Protein AF-A0A7X0E5X7-F1 (afdb_monomer)

Structure (mmCIF, N/CA/C/O backbone):
data_AF-A0A7X0E5X7-F1
#
_entry.id   AF-A0A7X0E5X7-F1
#
loop_
_atom_site.group_PDB
_atom_site.id
_atom_site.type_symbol
_atom_site.label_atom_id
_atom_site.label_alt_id
_atom_site.label_comp_id
_atom_site.label_asym_id
_atom_site.label_entity_id
_atom_site.label_seq_id
_atom_site.pdbx_PDB_ins_code
_atom_site.Cartn_x
_atom_site.Cartn_y
_atom_site.Cartn_z
_atom_site.occupancy
_atom_site.B_iso_or_equiv
_atom_site.auth_seq_id
_atom_site.auth_comp_id
_atom_site.auth_asym_id
_atom_site.auth_atom_id
_atom_site.pdbx_PDB_model_num
ATOM 1 N N . MET A 1 1 ? -7.705 -8.988 19.375 1.00 63.00 1 MET A N 1
ATOM 2 C CA . MET A 1 1 ? -6.984 -9.528 18.195 1.00 63.00 1 MET A CA 1
ATOM 3 C C . MET A 1 1 ? -7.252 -8.747 16.906 1.00 63.00 1 MET A C 1
ATOM 5 O O . MET A 1 1 ? -6.291 -8.275 16.317 1.00 63.00 1 MET A O 1
ATOM 9 N N . LYS A 1 2 ? -8.516 -8.510 16.514 1.00 77.38 2 LYS A N 1
ATOM 10 C CA . LYS A 1 2 ? -8.891 -7.816 15.257 1.00 77.38 2 LYS A CA 1
ATOM 11 C C . LYS A 1 2 ? -8.211 -6.447 15.028 1.00 77.38 2 LYS A C 1
ATOM 13 O O . LYS A 1 2 ? -7.818 -6.151 13.909 1.00 77.38 2 LYS A O 1
ATOM 18 N N . ARG A 1 3 ? -7.991 -5.653 16.088 1.00 76.38 3 ARG A N 1
ATOM 19 C CA . ARG A 1 3 ? -7.300 -4.345 16.015 1.00 76.38 3 ARG A CA 1
ATOM 20 C C . ARG A 1 3 ? -5.812 -4.448 15.654 1.00 76.38 3 ARG A C 1
ATOM 22 O O . ARG A 1 3 ? -5.359 -3.708 14.796 1.00 76.38 3 ARG A O 1
ATOM 29 N N . LYS A 1 4 ? -5.060 -5.366 16.282 1.00 83.44 4 LYS A N 1
ATOM 30 C CA . LYS A 1 4 ? -3.633 -5.573 15.962 1.00 83.44 4 LYS A CA 1
ATOM 31 C C . LYS A 1 4 ? -3.471 -6.071 14.523 1.00 83.44 4 LYS A C 1
ATOM 33 O O . LYS A 1 4 ? -2.609 -5.585 13.811 1.00 83.44 4 LYS A O 1
ATOM 38 N N . LEU A 1 5 ? -4.351 -6.980 14.095 1.00 84.56 5 LEU A N 1
ATOM 39 C CA . LEU A 1 5 ? -4.359 -7.502 12.728 1.00 84.56 5 LEU A CA 1
ATOM 40 C C . LEU A 1 5 ? -4.663 -6.407 11.691 1.00 84.56 5 LEU A C 1
ATOM 42 O O . LEU A 1 5 ? -3.949 -6.301 10.704 1.00 84.56 5 LEU A O 1
ATOM 46 N N . SER A 1 6 ? -5.670 -5.564 11.942 1.00 82.75 6 SER A N 1
ATOM 47 C CA . SER A 1 6 ? -5.998 -4.407 11.093 1.00 82.75 6 SER A CA 1
ATOM 48 C C . SER A 1 6 ? -4.798 -3.466 10.920 1.00 82.75 6 SER A C 1
ATOM 50 O O . SER A 1 6 ? -4.462 -3.107 9.796 1.00 82.75 6 SER A O 1
ATOM 52 N N . TRP A 1 7 ? -4.080 -3.162 12.004 1.00 84.62 7 TRP A N 1
ATOM 53 C CA . TRP A 1 7 ? -2.866 -2.344 11.949 1.00 84.62 7 TRP A CA 1
ATOM 54 C C . TRP A 1 7 ? -1.716 -3.002 11.185 1.00 84.62 7 TRP A C 1
ATOM 56 O O . TRP A 1 7 ? -1.060 -2.331 10.398 1.00 84.62 7 TRP A O 1
ATOM 66 N N . VAL A 1 8 ? -1.482 -4.304 11.370 1.00 88.44 8 VAL A N 1
ATOM 67 C CA . VAL A 1 8 ? -0.453 -5.037 10.610 1.00 88.44 8 VAL A CA 1
ATOM 68 C C . VAL A 1 8 ? -0.748 -4.980 9.112 1.00 88.44 8 VAL A C 1
ATOM 70 O O . VAL A 1 8 ? 0.146 -4.685 8.323 1.00 88.44 8 VAL A O 1
ATOM 73 N N . ILE A 1 9 ? -2.006 -5.200 8.721 1.00 87.56 9 ILE A N 1
ATOM 74 C CA . ILE A 1 9 ? -2.427 -5.137 7.316 1.00 87.56 9 ILE A CA 1
ATOM 75 C C . ILE A 1 9 ? -2.279 -3.711 6.773 1.00 87.56 9 ILE A C 1
ATOM 77 O O . ILE A 1 9 ? -1.803 -3.538 5.655 1.00 87.56 9 ILE A O 1
ATOM 81 N N . ALA A 1 10 ? -2.618 -2.689 7.561 1.00 86.00 10 ALA A N 1
ATOM 82 C CA . ALA A 1 10 ? -2.443 -1.299 7.154 1.00 86.00 10 ALA A CA 1
ATOM 83 C C . ALA A 1 10 ? -0.969 -0.920 6.977 1.00 86.00 10 ALA A C 1
ATOM 85 O O . ALA A 1 10 ? -0.614 -0.335 5.961 1.00 86.00 10 ALA A O 1
ATOM 86 N N . VAL A 1 11 ? -0.090 -1.307 7.905 1.00 88.81 11 VAL A N 1
ATOM 87 C CA . VAL A 1 11 ? 1.362 -1.100 7.766 1.00 88.81 11 VAL A CA 1
ATOM 88 C C . VAL A 1 11 ? 1.882 -1.790 6.505 1.00 88.81 11 VAL A C 1
ATOM 90 O O . VAL A 1 11 ? 2.669 -1.208 5.759 1.00 88.81 11 VAL A O 1
ATOM 93 N N . LEU A 1 12 ? 1.401 -2.999 6.214 1.00 87.75 12 LEU A N 1
ATOM 94 C CA . LEU A 1 12 ? 1.774 -3.717 5.000 1.00 87.75 12 LEU A CA 1
ATOM 95 C C . LEU A 1 12 ? 1.266 -3.009 3.734 1.00 87.75 12 LEU A C 1
ATOM 97 O O . LEU A 1 12 ? 2.008 -2.913 2.762 1.00 87.75 12 LEU A O 1
ATOM 101 N N . ALA A 1 13 ? 0.053 -2.453 3.759 1.00 87.19 13 ALA A N 1
ATOM 102 C CA . ALA A 1 13 ? -0.509 -1.669 2.659 1.00 87.19 13 ALA A CA 1
ATOM 103 C C . ALA A 1 13 ? 0.283 -0.377 2.390 1.0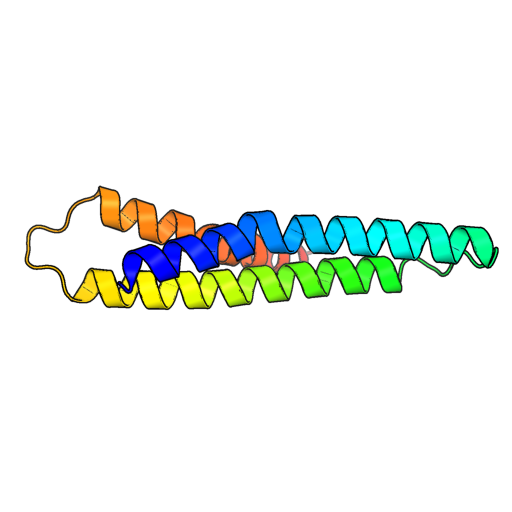0 87.19 13 ALA A C 1
ATOM 105 O O . ALA A 1 13 ? 0.498 -0.016 1.234 1.00 87.19 13 ALA A O 1
ATOM 106 N N . TYR A 1 14 ? 0.709 0.306 3.455 1.00 86.44 14 TYR A N 1
ATOM 107 C CA . TYR A 1 14 ? 1.381 1.604 3.392 1.00 86.44 14 TYR A CA 1
ATOM 108 C C . TYR A 1 14 ? 2.870 1.525 3.093 1.00 86.44 14 TYR A C 1
ATOM 110 O O . TYR A 1 14 ? 3.402 2.402 2.427 1.00 86.44 14 TYR A O 1
ATOM 118 N N . ILE A 1 15 ? 3.557 0.527 3.645 1.00 90.31 15 ILE A N 1
ATOM 119 C CA . ILE A 1 15 ? 5.019 0.435 3.589 1.00 90.31 15 ILE A CA 1
ATOM 120 C C . ILE A 1 15 ? 5.432 -0.800 2.796 1.00 90.31 15 ILE A C 1
ATOM 122 O O . ILE A 1 15 ? 6.263 -0.706 1.898 1.00 90.31 15 ILE A O 1
ATOM 126 N N . GLY A 1 16 ? 4.816 -1.950 3.076 1.00 87.62 16 GLY A N 1
ATOM 127 C CA . GLY A 1 16 ? 5.153 -3.204 2.403 1.00 87.62 16 GLY A CA 1
ATOM 128 C C . GLY A 1 16 ? 4.942 -3.131 0.892 1.00 87.62 16 GLY A C 1
ATOM 129 O O . GLY A 1 16 ? 5.856 -3.436 0.130 1.00 87.62 16 GLY A O 1
ATOM 130 N N . VAL A 1 17 ? 3.765 -2.678 0.451 1.00 90.00 17 VAL A N 1
ATOM 131 C CA . VAL A 1 17 ? 3.444 -2.602 -0.981 1.00 90.00 17 VAL A CA 1
ATOM 132 C C . VAL A 1 17 ? 4.347 -1.609 -1.730 1.00 90.00 17 VAL A C 1
ATOM 134 O O . VAL A 1 17 ? 4.906 -2.021 -2.746 1.00 90.00 17 VAL A O 1
ATOM 137 N N . PRO A 1 18 ? 4.587 -0.366 -1.259 1.00 87.94 18 PRO A N 1
ATOM 138 C CA . PRO A 1 18 ? 5.522 0.541 -1.932 1.00 87.94 18 PRO A CA 1
ATOM 139 C C . PRO A 1 18 ? 6.970 0.050 -1.957 1.00 87.94 18 PRO A C 1
ATOM 141 O O . PRO A 1 18 ? 7.640 0.217 -2.972 1.00 87.94 18 PRO A O 1
ATOM 144 N N . ILE A 1 19 ? 7.456 -0.597 -0.891 1.00 92.56 19 ILE A N 1
ATOM 145 C CA . ILE A 1 19 ? 8.808 -1.180 -0.884 1.00 92.56 19 ILE A CA 1
ATOM 146 C C . ILE A 1 19 ? 8.920 -2.289 -1.934 1.00 92.56 19 ILE A C 1
ATOM 148 O O . ILE A 1 19 ? 9.891 -2.334 -2.686 1.00 92.56 19 ILE A O 1
ATOM 152 N N . LEU A 1 20 ? 7.923 -3.171 -2.024 1.00 91.62 20 LEU A N 1
ATOM 153 C CA . LEU A 1 20 ? 7.908 -4.226 -3.038 1.00 91.62 20 LEU A CA 1
ATOM 154 C C . LEU A 1 20 ? 7.820 -3.650 -4.455 1.00 91.62 20 LEU A C 1
ATOM 156 O O . LEU A 1 20 ? 8.526 -4.124 -5.342 1.00 91.62 20 LEU A O 1
ATOM 160 N N . ALA A 1 21 ? 7.007 -2.609 -4.655 1.00 91.56 21 ALA A N 1
ATOM 161 C CA . ALA A 1 21 ? 6.904 -1.892 -5.924 1.00 91.56 21 ALA A CA 1
ATOM 162 C C . ALA A 1 21 ? 8.254 -1.302 -6.343 1.00 91.56 21 ALA A C 1
ATOM 164 O O . ALA A 1 21 ? 8.681 -1.461 -7.483 1.00 91.56 21 ALA A O 1
ATOM 165 N N . TRP A 1 22 ? 8.947 -0.667 -5.396 1.00 91.38 22 TRP A N 1
ATOM 166 C CA . TRP A 1 22 ? 10.267 -0.088 -5.603 1.00 91.38 22 TRP A CA 1
ATOM 167 C C . TRP A 1 22 ? 11.296 -1.146 -6.011 1.00 91.38 22 TRP A C 1
ATOM 169 O O . TRP A 1 22 ? 11.991 -0.980 -7.012 1.00 91.38 22 TRP A O 1
ATOM 179 N N . LEU A 1 23 ? 11.356 -2.265 -5.284 1.00 93.94 23 LEU A N 1
ATOM 180 C CA . LEU A 1 23 ? 12.255 -3.375 -5.608 1.00 93.94 23 LEU A CA 1
ATOM 181 C C . LEU A 1 23 ? 11.935 -3.992 -6.978 1.00 93.94 23 LEU A C 1
ATOM 183 O O . LEU A 1 23 ? 12.851 -4.323 -7.730 1.00 93.94 23 LEU A O 1
ATOM 187 N N . ALA A 1 24 ? 10.653 -4.128 -7.321 1.00 91.25 24 ALA A N 1
ATOM 188 C CA . ALA A 1 24 ? 10.226 -4.619 -8.628 1.00 91.25 24 ALA A CA 1
ATOM 189 C C . ALA A 1 24 ? 10.629 -3.659 -9.760 1.00 91.25 24 ALA A C 1
ATOM 191 O O . ALA A 1 24 ? 11.126 -4.115 -10.787 1.00 91.25 24 ALA A O 1
ATOM 192 N N . LEU A 1 25 ? 10.495 -2.344 -9.554 1.00 90.06 25 LEU A N 1
ATOM 193 C CA . LEU A 1 25 ? 10.949 -1.329 -10.509 1.00 90.06 25 LEU A CA 1
ATOM 194 C C . LEU A 1 25 ? 12.467 -1.371 -10.715 1.00 90.06 25 LEU A C 1
ATOM 196 O O . LEU A 1 25 ? 12.931 -1.247 -11.844 1.00 90.06 25 LEU A O 1
ATOM 200 N N . GLN A 1 26 ? 13.246 -1.558 -9.645 1.00 91.75 26 GLN A N 1
ATOM 201 C CA . GLN A 1 26 ? 14.702 -1.688 -9.758 1.00 91.75 26 GLN A CA 1
ATOM 202 C C . GLN A 1 26 ? 15.097 -2.930 -10.563 1.00 91.75 26 GLN A C 1
ATOM 204 O O . GLN A 1 26 ? 15.928 -2.833 -11.463 1.00 91.75 26 GLN A O 1
ATOM 209 N N . ARG A 1 27 ? 14.454 -4.074 -10.295 1.00 89.50 27 ARG A N 1
ATOM 210 C CA . ARG A 1 27 ? 14.665 -5.327 -11.041 1.00 89.50 27 ARG A CA 1
ATOM 211 C C . ARG A 1 27 ? 14.328 -5.174 -12.524 1.00 89.50 27 ARG A C 1
ATOM 213 O O . ARG A 1 27 ? 15.078 -5.658 -13.367 1.00 89.50 27 ARG A O 1
ATOM 220 N N . ASP A 1 28 ? 13.220 -4.504 -12.839 1.00 87.06 28 ASP A N 1
ATOM 221 C CA . ASP A 1 28 ? 12.816 -4.235 -14.223 1.00 87.06 28 ASP A CA 1
ATOM 222 C C . ASP A 1 28 ? 13.825 -3.311 -14.923 1.00 87.06 28 ASP A C 1
ATOM 224 O O . ASP A 1 28 ? 14.299 -3.615 -16.015 1.00 87.06 28 ASP A O 1
ATOM 228 N N . ALA A 1 29 ? 14.256 -2.238 -14.253 1.00 86.31 29 ALA A N 1
ATOM 229 C CA . ALA A 1 29 ? 15.258 -1.321 -14.790 1.00 86.31 29 ALA A CA 1
ATOM 230 C C . ALA A 1 29 ? 16.607 -2.014 -15.060 1.00 86.31 29 ALA A C 1
ATOM 232 O O . ALA A 1 29 ? 17.253 -1.738 -16.072 1.00 86.31 29 ALA A O 1
ATOM 233 N N . GLU A 1 30 ? 17.042 -2.920 -14.183 1.00 89.00 30 GLU A N 1
ATOM 234 C CA . GLU A 1 30 ? 18.238 -3.740 -14.400 1.00 89.00 30 GLU A CA 1
ATOM 235 C C . GLU A 1 30 ? 18.069 -4.685 -15.596 1.00 89.00 30 GLU A C 1
ATOM 237 O O . GLU A 1 30 ? 18.949 -4.742 -16.458 1.00 89.00 30 GLU A O 1
ATOM 242 N N . ALA A 1 31 ? 16.925 -5.366 -15.704 1.00 86.56 31 ALA A N 1
ATOM 243 C CA . ALA A 1 31 ? 16.630 -6.258 -16.823 1.00 86.56 31 ALA A CA 1
ATOM 244 C C . ALA A 1 31 ? 16.626 -5.515 -18.172 1.00 86.56 31 ALA A C 1
ATOM 246 O O . ALA A 1 31 ? 17.209 -5.996 -19.146 1.00 86.56 31 ALA A O 1
ATOM 247 N N . GLN A 1 32 ? 16.047 -4.312 -18.223 1.00 83.94 32 GLN A N 1
ATOM 248 C CA . GLN A 1 32 ? 16.045 -3.473 -19.424 1.00 83.94 32 GLN A CA 1
ATOM 249 C C . GLN A 1 32 ? 17.452 -3.018 -19.829 1.00 83.94 32 GLN A C 1
ATOM 251 O O . GLN A 1 32 ? 17.775 -3.001 -21.019 1.00 83.94 32 GLN A O 1
ATOM 256 N N . ARG A 1 33 ? 18.308 -2.686 -18.851 1.00 83.69 33 ARG A N 1
ATOM 257 C CA . ARG A 1 33 ? 19.703 -2.290 -19.105 1.00 83.69 33 ARG A CA 1
ATOM 258 C C . ARG A 1 33 ? 20.517 -3.424 -19.719 1.00 83.69 33 ARG A C 1
ATOM 260 O O . ARG A 1 33 ? 21.266 -3.171 -20.655 1.00 83.69 33 ARG A O 1
ATOM 267 N N . VAL A 1 34 ? 20.356 -4.652 -19.221 1.00 85.69 34 VAL A N 1
ATOM 268 C CA . VAL A 1 34 ? 21.064 -5.834 -19.746 1.00 85.69 34 VAL A CA 1
ATOM 269 C C . VAL A 1 34 ? 20.558 -6.218 -21.138 1.00 85.69 34 VAL A C 1
ATOM 271 O O . VAL A 1 34 ? 21.344 -6.614 -21.992 1.00 85.69 34 VAL A O 1
ATOM 274 N N . ALA A 1 35 ? 19.257 -6.076 -21.390 1.00 81.69 35 ALA A N 1
ATOM 275 C CA . ALA A 1 35 ? 18.655 -6.439 -22.670 1.00 81.69 35 ALA A CA 1
ATOM 276 C C . ALA A 1 35 ? 18.847 -5.386 -23.780 1.00 81.69 35 ALA A C 1
ATOM 278 O O . ALA A 1 35 ? 18.444 -5.639 -24.914 1.00 81.69 35 ALA A O 1
ATOM 279 N N . HIS A 1 36 ? 19.381 -4.193 -23.469 1.00 73.62 36 HIS A N 1
ATOM 280 C CA . HIS A 1 36 ? 19.379 -3.005 -24.347 1.00 73.62 36 HIS A CA 1
ATOM 281 C C . HIS A 1 36 ? 18.000 -2.667 -24.953 1.00 73.62 36 HIS A C 1
ATOM 283 O O . HIS A 1 36 ? 17.888 -1.901 -25.909 1.00 73.62 36 HIS A O 1
ATOM 289 N N . ALA A 1 37 ? 16.936 -3.222 -24.376 1.00 66.81 37 ALA A N 1
ATOM 290 C CA . ALA A 1 37 ? 15.567 -3.089 -24.823 1.00 66.81 37 ALA A CA 1
ATOM 291 C C . ALA A 1 37 ? 14.851 -2.179 -23.830 1.00 66.81 37 ALA A C 1
ATOM 293 O O . ALA A 1 37 ? 14.226 -2.635 -22.870 1.00 66.81 37 ALA A O 1
ATOM 294 N N . PHE A 1 38 ? 14.963 -0.871 -24.055 1.00 64.88 38 PHE A N 1
ATOM 295 C CA . PHE A 1 38 ? 14.166 0.128 -23.350 1.00 64.88 38 PHE A CA 1
ATOM 296 C C . PHE A 1 38 ? 12.717 0.029 -23.836 1.00 64.88 38 PHE A C 1
ATOM 298 O O . PHE A 1 38 ? 12.264 0.797 -24.682 1.00 64.88 38 PHE A O 1
ATOM 305 N N . GLY A 1 39 ? 11.998 -0.984 -23.351 1.00 62.12 39 GLY A N 1
ATOM 306 C CA . GLY A 1 39 ? 10.574 -1.131 -23.616 1.00 62.12 39 GLY A CA 1
ATOM 307 C C . GLY A 1 39 ? 9.834 0.091 -23.081 1.00 62.12 39 GLY A C 1
ATOM 308 O O . GLY A 1 39 ? 10.134 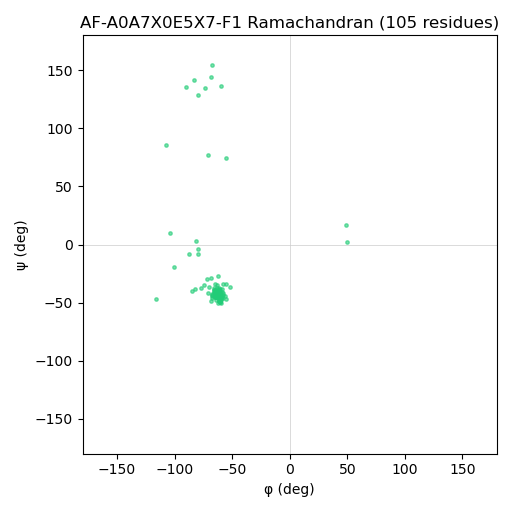0.548 -21.979 1.00 62.12 39 GLY A O 1
ATOM 309 N N . CYS A 1 40 ? 8.886 0.620 -23.861 1.00 65.81 40 CYS A N 1
ATOM 310 C CA . CYS A 1 40 ? 8.073 1.802 -23.555 1.00 65.81 40 CYS A CA 1
ATOM 311 C C . CYS A 1 40 ? 7.321 1.684 -22.217 1.00 65.81 40 CYS A C 1
ATOM 313 O O . CYS A 1 40 ? 6.129 1.427 -22.247 1.00 65.81 40 CYS A O 1
ATOM 315 N N . GLY A 1 41 ? 7.978 1.813 -21.059 1.00 70.56 41 GLY A N 1
ATOM 316 C CA . GLY A 1 41 ? 7.409 1.987 -19.711 1.00 70.56 41 GLY A CA 1
ATOM 317 C C . GLY A 1 41 ? 6.295 1.032 -19.248 1.00 70.56 41 GLY A C 1
ATOM 318 O O . GLY A 1 41 ? 5.777 1.207 -18.151 1.00 70.56 41 GLY A O 1
ATOM 319 N N . ASN A 1 42 ? 5.893 0.043 -20.048 1.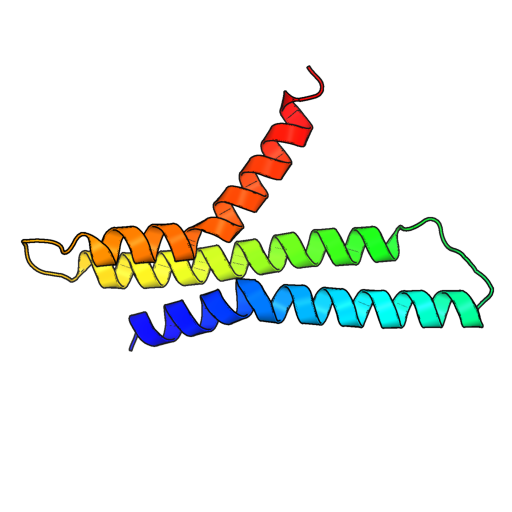00 79.75 42 ASN A N 1
ATOM 320 C CA . ASN A 1 42 ? 4.599 -0.622 -19.910 1.00 79.75 42 ASN A CA 1
ATOM 321 C C . ASN A 1 42 ? 4.601 -1.567 -18.706 1.00 79.75 42 ASN A C 1
ATOM 323 O O . ASN A 1 42 ? 3.613 -1.679 -17.984 1.00 79.75 42 ASN A O 1
ATOM 327 N N . VAL A 1 43 ? 5.756 -2.188 -18.447 1.00 83.75 43 VAL A N 1
ATOM 328 C CA . VAL A 1 43 ? 5.992 -3.017 -17.262 1.00 83.75 43 VAL A CA 1
ATOM 329 C C . VAL A 1 43 ? 6.023 -2.150 -16.003 1.00 83.75 43 VAL A C 1
ATOM 331 O O . VAL A 1 43 ? 5.281 -2.429 -15.065 1.00 83.75 43 VAL A O 1
ATOM 334 N N . ALA A 1 44 ? 6.781 -1.048 -16.003 1.00 85.00 44 ALA A N 1
ATOM 335 C CA . ALA A 1 44 ? 6.814 -0.101 -14.887 1.00 85.00 44 ALA A CA 1
ATOM 336 C C . ALA A 1 44 ? 5.422 0.472 -14.558 1.00 85.00 44 ALA A C 1
ATOM 338 O O . ALA A 1 44 ? 5.039 0.543 -13.389 1.00 85.00 44 ALA A O 1
ATOM 339 N N . MET A 1 45 ? 4.630 0.819 -15.577 1.00 84.62 45 MET A N 1
ATOM 340 C CA . MET A 1 45 ? 3.245 1.260 -15.407 1.00 84.62 45 MET A CA 1
ATOM 341 C C . MET A 1 45 ? 2.371 0.153 -14.806 1.00 84.62 45 MET A C 1
ATOM 343 O O . MET A 1 45 ? 1.623 0.412 -13.863 1.00 84.62 45 MET A O 1
ATOM 347 N N . GLY A 1 46 ? 2.512 -1.087 -15.283 1.00 85.88 46 GLY A N 1
ATOM 348 C CA . GLY A 1 46 ? 1.833 -2.252 -14.717 1.00 85.88 46 GLY A CA 1
ATOM 349 C C . GLY A 1 46 ? 2.176 -2.490 -13.244 1.00 85.88 46 GLY A C 1
ATOM 350 O O . GLY A 1 46 ? 1.269 -2.699 -12.438 1.00 85.88 46 GLY A O 1
ATOM 351 N N . ILE A 1 47 ? 3.457 -2.386 -12.869 1.00 88.50 47 ILE A N 1
ATOM 352 C CA . ILE A 1 47 ? 3.912 -2.509 -11.475 1.00 88.50 47 ILE A CA 1
ATOM 353 C C . ILE A 1 47 ? 3.257 -1.425 -10.615 1.00 88.50 47 ILE A C 1
ATOM 355 O O . ILE A 1 47 ? 2.660 -1.745 -9.592 1.00 88.50 47 ILE A O 1
ATOM 359 N N . MET A 1 48 ? 3.295 -0.161 -11.047 1.00 86.31 48 MET A N 1
ATOM 360 C CA . MET A 1 48 ? 2.690 0.943 -10.295 1.00 86.31 48 MET A CA 1
ATOM 361 C C . MET A 1 48 ? 1.180 0.758 -10.106 1.00 86.31 48 MET A C 1
ATOM 363 O O . MET A 1 48 ? 0.690 0.853 -8.980 1.00 86.31 48 MET A O 1
ATOM 367 N N . ILE A 1 49 ? 0.440 0.447 -11.177 1.00 86.69 49 ILE A N 1
ATOM 368 C CA . ILE A 1 49 ? -1.015 0.236 -11.113 1.00 86.69 49 ILE A CA 1
ATOM 369 C C . ILE A 1 49 ? -1.347 -0.934 -10.182 1.00 86.69 49 ILE A C 1
ATOM 371 O O . ILE A 1 49 ? -2.209 -0.808 -9.310 1.00 86.69 49 ILE A O 1
ATOM 375 N N . PHE A 1 50 ? -0.644 -2.060 -10.321 1.00 88.06 50 PHE A N 1
ATOM 376 C CA . PHE A 1 50 ? -0.871 -3.229 -9.478 1.00 88.06 50 PHE A CA 1
ATOM 377 C C . PHE A 1 50 ? -0.578 -2.932 -8.005 1.00 88.06 50 PHE A C 1
ATOM 379 O O . PHE A 1 50 ? -1.353 -3.317 -7.130 1.00 88.06 50 PHE A O 1
ATOM 386 N N . SER A 1 51 ? 0.493 -2.192 -7.716 1.00 88.00 51 SER A N 1
ATOM 387 C CA . SER A 1 51 ? 0.821 -1.757 -6.360 1.00 88.00 51 SER A CA 1
ATOM 388 C C . SER A 1 51 ? -0.251 -0.846 -5.761 1.00 88.00 51 SER A C 1
ATOM 390 O O . SER A 1 51 ? -0.614 -1.030 -4.599 1.00 88.00 51 SER A O 1
ATOM 392 N N . PHE A 1 52 ? -0.829 0.078 -6.533 1.00 85.81 52 PHE A N 1
ATOM 393 C CA . PHE A 1 52 ? -1.960 0.882 -6.059 1.00 85.81 52 PHE A CA 1
ATOM 394 C C . PHE A 1 52 ? -3.195 0.027 -5.761 1.00 85.81 52 PHE A C 1
ATOM 396 O O . PHE A 1 52 ? -3.796 0.181 -4.696 1.00 85.81 52 PHE A O 1
ATOM 403 N N . ILE A 1 53 ? -3.546 -0.908 -6.649 1.00 88.12 53 ILE A N 1
ATOM 404 C CA . ILE A 1 53 ? -4.688 -1.813 -6.444 1.00 88.12 53 ILE A CA 1
ATOM 405 C C . ILE A 1 53 ? -4.475 -2.672 -5.194 1.00 88.12 53 ILE A C 1
ATOM 407 O O . ILE A 1 53 ? -5.372 -2.783 -4.357 1.00 88.12 53 ILE A O 1
ATOM 411 N N . LEU A 1 54 ? -3.282 -3.245 -5.031 1.00 89.81 54 LEU A N 1
ATOM 412 C CA . LEU A 1 54 ? -2.953 -4.097 -3.893 1.00 89.81 54 LEU A CA 1
ATOM 413 C C . LEU A 1 54 ? -2.965 -3.312 -2.574 1.00 89.81 54 LEU A C 1
ATOM 415 O O . LEU A 1 54 ? -3.525 -3.785 -1.584 1.00 89.81 54 LEU A O 1
ATOM 419 N N . SER A 1 55 ? -2.399 -2.102 -2.559 1.00 89.25 55 SER A N 1
ATOM 420 C CA . SER A 1 55 ? -2.433 -1.215 -1.389 1.00 89.25 55 SER A CA 1
ATOM 421 C C . SER A 1 55 ? -3.871 -0.824 -1.023 1.00 89.25 55 SER A C 1
ATOM 423 O O . SER A 1 55 ? -4.265 -0.939 0.140 1.00 89.25 55 SER A O 1
ATOM 425 N N . GLY A 1 56 ? -4.696 -0.465 -2.014 1.00 85.50 56 GLY A N 1
ATOM 426 C CA . GLY A 1 56 ? -6.118 -0.174 -1.822 1.00 85.50 56 GLY A CA 1
ATOM 427 C C . GLY A 1 56 ? -6.903 -1.374 -1.282 1.00 85.50 56 GLY A C 1
ATOM 428 O O . GLY A 1 56 ? -7.658 -1.236 -0.320 1.00 85.50 56 GLY A O 1
ATOM 429 N N . ALA A 1 57 ? -6.682 -2.573 -1.824 1.00 88.06 57 ALA A N 1
ATOM 430 C CA . ALA A 1 57 ? -7.334 -3.795 -1.354 1.00 88.06 57 ALA A CA 1
ATOM 431 C 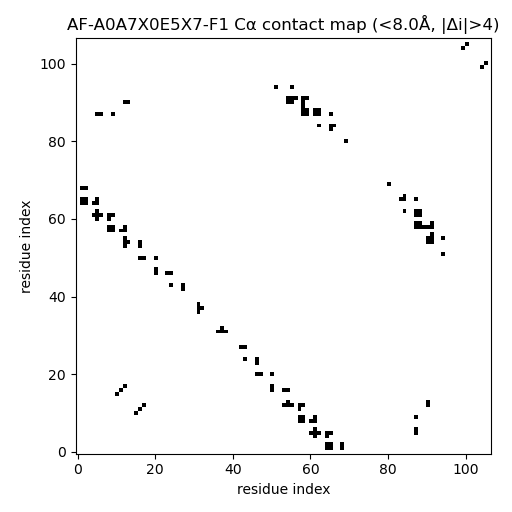C . ALA A 1 57 ? -6.960 -4.129 0.100 1.00 88.06 57 ALA A C 1
ATOM 433 O O . ALA A 1 57 ? -7.833 -4.422 0.919 1.00 88.06 57 ALA A O 1
ATOM 434 N N . LEU A 1 58 ? -5.677 -4.034 0.460 1.00 87.19 58 LEU A N 1
ATOM 435 C CA . LEU A 1 58 ? -5.224 -4.262 1.835 1.00 87.19 58 LEU A CA 1
ATOM 436 C C . LEU A 1 58 ? -5.770 -3.200 2.799 1.00 87.19 58 LEU A C 1
ATOM 438 O O . LEU A 1 58 ? -6.220 -3.540 3.894 1.00 87.19 58 LEU A O 1
ATOM 442 N N . SER A 1 59 ? -5.803 -1.932 2.383 1.00 87.56 59 SER A N 1
ATOM 443 C CA . SER A 1 59 ? -6.439 -0.845 3.136 1.00 87.56 59 SER A CA 1
ATOM 444 C C . SER A 1 59 ? -7.937 -1.095 3.349 1.00 87.56 59 SER A C 1
ATOM 446 O O . SER A 1 59 ? -8.440 -0.866 4.453 1.00 87.56 59 SER A O 1
ATOM 448 N N . LEU A 1 60 ? -8.647 -1.652 2.359 1.00 84.94 60 LEU A N 1
ATOM 449 C CA . LEU A 1 60 ? -10.055 -2.043 2.492 1.00 84.94 60 LEU A CA 1
ATOM 450 C C . LEU A 1 60 ? -10.235 -3.116 3.560 1.00 84.94 60 LEU A C 1
ATOM 452 O O . LEU A 1 60 ? -11.050 -2.955 4.469 1.00 84.94 60 LEU A O 1
ATOM 456 N N . VAL A 1 61 ? -9.439 -4.184 3.495 1.00 87.56 61 VAL A N 1
ATOM 457 C CA . VAL A 1 61 ? -9.477 -5.271 4.481 1.00 87.56 61 VAL A CA 1
ATOM 458 C C . VAL A 1 61 ? -9.161 -4.740 5.882 1.00 87.56 61 VAL A C 1
ATOM 460 O O . VAL A 1 61 ? -9.880 -5.041 6.840 1.00 87.56 61 VAL A O 1
ATOM 463 N N . ALA A 1 62 ? -8.133 -3.898 6.011 1.00 86.38 62 ALA A N 1
ATOM 464 C CA . ALA A 1 62 ? -7.762 -3.274 7.274 1.00 86.38 62 ALA A CA 1
ATOM 465 C C . ALA A 1 62 ? -8.900 -2.405 7.836 1.00 86.38 62 ALA A C 1
ATOM 467 O O . ALA A 1 62 ? -9.203 -2.495 9.030 1.00 86.38 62 ALA A O 1
ATOM 468 N N . SER A 1 63 ? -9.568 -1.633 6.977 1.00 83.62 63 SER A N 1
ATOM 469 C CA . SER A 1 63 ? -10.688 -0.757 7.330 1.00 83.62 63 SER A CA 1
ATOM 470 C C . SER A 1 63 ? -11.923 -1.545 7.760 1.00 83.62 63 SER A C 1
ATOM 472 O O . SER A 1 63 ? -12.515 -1.233 8.791 1.00 83.62 63 SER A O 1
ATOM 474 N N . VAL A 1 64 ? -12.280 -2.617 7.045 1.00 86.75 64 VAL A N 1
ATOM 475 C CA . VAL A 1 64 ? -13.404 -3.502 7.400 1.00 86.75 64 VAL A CA 1
ATOM 476 C C . VAL A 1 64 ? -13.167 -4.167 8.757 1.00 86.75 64 VAL A C 1
ATOM 478 O O . VAL A 1 64 ? -14.057 -4.175 9.610 1.00 86.75 64 VAL A O 1
ATOM 481 N N . LEU A 1 65 ? -11.954 -4.670 9.009 1.00 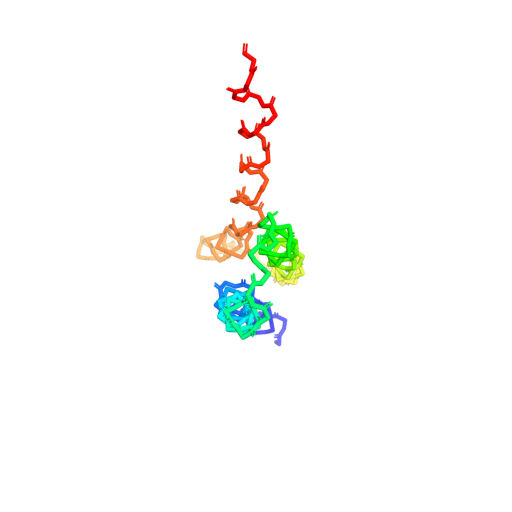85.75 65 LEU A N 1
ATOM 482 C CA . LEU A 1 65 ? -11.588 -5.254 10.304 1.00 85.75 65 LEU A CA 1
ATOM 483 C C . LEU A 1 65 ? -11.575 -4.209 11.433 1.00 85.75 65 LEU A C 1
ATOM 485 O O . LEU A 1 65 ? -12.028 -4.497 12.549 1.00 85.75 65 LEU A O 1
ATOM 489 N N . GLY A 1 66 ? -11.093 -2.997 11.146 1.00 82.31 66 GLY A N 1
ATOM 490 C CA . GLY A 1 66 ? -11.120 -1.856 12.062 1.00 82.31 66 GLY A CA 1
ATOM 491 C C . GLY A 1 66 ? -12.550 -1.441 12.416 1.00 82.31 66 GLY A C 1
ATOM 492 O O . GLY A 1 66 ? -12.885 -1.303 13.594 1.00 82.31 66 GLY A O 1
ATOM 493 N N . PHE A 1 67 ? -13.429 -1.360 11.417 1.00 83.88 67 PHE A N 1
ATOM 494 C CA . PHE A 1 67 ? -14.838 -1.002 11.568 1.00 83.88 67 PHE A CA 1
ATOM 495 C C . PHE A 1 67 ? -15.621 -2.073 12.326 1.00 83.88 67 PHE A C 1
ATOM 497 O O . PHE A 1 67 ? -16.364 -1.758 13.256 1.00 83.88 67 PHE A O 1
ATOM 504 N N . ALA A 1 68 ? -15.398 -3.352 12.015 1.00 84.12 68 ALA A N 1
ATOM 505 C CA . ALA A 1 68 ? -15.975 -4.462 12.765 1.00 84.12 68 ALA A CA 1
ATOM 506 C C . ALA A 1 68 ? -15.549 -4.425 14.243 1.00 84.12 68 ALA A C 1
ATOM 508 O O . ALA A 1 68 ? -16.362 -4.675 15.133 1.00 84.12 68 ALA A O 1
ATOM 509 N N . SER A 1 69 ? -14.293 -4.057 14.531 1.00 81.75 69 SER A N 1
ATOM 510 C CA . SER A 1 69 ? -13.840 -3.835 15.908 1.00 81.75 69 SER A CA 1
ATOM 511 C C . SER A 1 69 ? -14.470 -2.601 16.556 1.00 81.75 69 SER A C 1
ATOM 513 O O . SER A 1 69 ? -14.568 -2.574 17.782 1.00 81.75 69 SER A O 1
ATOM 515 N N . PHE A 1 70 ? -14.826 -1.581 15.779 1.00 80.38 70 PHE A N 1
ATOM 516 C CA . PHE A 1 70 ? -15.425 -0.348 16.278 1.00 80.38 70 PHE A CA 1
ATOM 517 C C . PHE A 1 70 ? -16.908 -0.518 16.627 1.00 80.38 70 PHE A C 1
ATOM 519 O O . PHE A 1 70 ? -17.355 -0.003 17.648 1.00 80.38 70 PHE A O 1
ATOM 526 N N . ARG A 1 71 ? -17.663 -1.300 15.840 1.00 81.50 71 ARG A N 1
ATOM 527 C CA . ARG A 1 71 ? -19.085 -1.588 16.114 1.00 81.50 71 ARG A CA 1
ATOM 528 C C . ARG A 1 71 ? -19.318 -2.325 17.435 1.00 81.50 71 ARG A C 1
ATOM 530 O O . ARG A 1 71 ? -20.388 -2.183 18.008 1.00 81.50 71 ARG A O 1
ATOM 537 N N . GLY A 1 72 ? -18.335 -3.089 17.911 1.00 78.25 72 GLY A N 1
ATOM 538 C CA . GLY A 1 72 ? -18.425 -3.841 19.166 1.00 78.25 72 GLY A CA 1
ATOM 539 C C . GLY A 1 72 ? -18.148 -3.034 20.442 1.00 78.25 72 GLY A C 1
ATOM 540 O O . GLY A 1 72 ? -18.088 -3.634 21.509 1.00 78.25 72 GLY A O 1
ATOM 541 N N . LEU A 1 73 ? -17.917 -1.717 20.360 1.00 78.12 73 LEU A N 1
ATOM 542 C CA . LEU A 1 73 ? -17.624 -0.882 21.532 1.00 78.12 73 LEU A CA 1
ATOM 543 C C . LEU A 1 73 ? -18.904 -0.296 22.154 1.00 78.12 73 LEU A C 1
ATOM 545 O O . LEU A 1 73 ? -19.725 0.256 21.412 1.00 78.12 73 LEU A O 1
ATOM 549 N N . PRO A 1 74 ? -19.047 -0.334 23.494 1.00 73.88 74 PRO A N 1
ATOM 550 C CA . PRO A 1 74 ? -20.103 0.389 24.192 1.00 73.88 74 PRO A CA 1
ATOM 551 C C . PRO A 1 74 ? -19.904 1.912 24.091 1.00 73.88 74 PRO A C 1
ATOM 553 O O . PRO A 1 74 ? -18.796 2.407 23.879 1.00 73.88 74 PRO A O 1
ATOM 556 N N . SER A 1 75 ? -21.004 2.654 24.212 1.00 74.31 75 SER A N 1
ATOM 557 C CA . SER A 1 75 ? -21.017 4.121 24.302 1.00 74.31 75 SER A CA 1
ATOM 558 C C . SER A 1 75 ? -20.396 4.594 25.631 1.00 74.31 75 SER A C 1
ATOM 560 O O . SER A 1 75 ? -20.640 3.927 26.638 1.00 74.31 75 SER A O 1
ATOM 562 N N . PRO A 1 76 ? -19.654 5.723 25.690 1.00 75.94 76 PRO A N 1
ATOM 563 C CA . PRO A 1 76 ? -19.330 6.663 24.611 1.00 75.94 76 PRO A CA 1
ATOM 564 C C . PRO A 1 76 ? -18.133 6.216 23.761 1.00 75.94 76 PRO A C 1
ATOM 566 O O . PRO A 1 76 ? -17.137 5.684 24.253 1.00 75.94 76 PRO A O 1
ATOM 569 N N . ARG A 1 77 ? -18.218 6.452 22.447 1.00 74.94 77 ARG A N 1
ATOM 570 C CA . ARG A 1 77 ? -17.168 6.042 21.506 1.00 74.94 77 ARG A CA 1
ATOM 571 C C . ARG A 1 77 ? -15.995 7.030 21.539 1.00 74.94 77 ARG A C 1
ATOM 573 O O . ARG A 1 77 ? -16.217 8.225 21.355 1.00 74.94 77 ARG A O 1
ATOM 580 N N . PRO A 1 78 ? -14.747 6.563 21.703 1.00 81.94 78 PRO A N 1
ATOM 581 C CA . PRO A 1 78 ? -13.591 7.452 21.762 1.00 81.94 78 PRO A CA 1
ATOM 582 C C . PRO A 1 78 ? -13.251 8.025 20.377 1.00 81.94 78 PRO A C 1
ATOM 584 O O . PRO A 1 78 ? -13.162 7.279 19.400 1.00 81.94 78 PRO A O 1
ATOM 587 N N . GLN A 1 79 ? -12.987 9.334 20.297 1.00 83.12 79 GLN A N 1
ATOM 588 C CA . GLN A 1 79 ? -12.610 10.025 19.051 1.00 83.12 79 GLN A CA 1
ATOM 589 C C . GLN A 1 79 ? -11.346 9.436 18.403 1.00 83.12 79 GLN A C 1
ATOM 591 O O . GLN A 1 79 ? -11.273 9.316 17.182 1.00 83.12 79 GLN A O 1
ATOM 596 N N . LEU A 1 80 ? -10.393 8.959 19.213 1.00 82.56 80 LEU A N 1
ATOM 597 C CA . LEU A 1 80 ? -9.183 8.278 18.736 1.00 82.56 80 LEU A CA 1
ATOM 598 C C . LEU A 1 80 ? -9.490 7.067 17.841 1.00 82.56 80 LEU A C 1
ATOM 600 O O . LEU A 1 80 ? -8.765 6.811 16.888 1.00 82.56 80 LEU A O 1
ATOM 604 N N . ARG A 1 81 ? -10.585 6.339 18.094 1.00 79.94 81 ARG A N 1
ATOM 605 C CA . ARG A 1 81 ? -10.984 5.197 17.253 1.00 79.94 81 ARG A CA 1
ATOM 606 C C . ARG A 1 81 ? -11.511 5.626 15.884 1.00 79.94 81 ARG A C 1
ATOM 608 O O . ARG A 1 81 ? -11.379 4.866 14.931 1.00 79.94 81 ARG A O 1
ATOM 615 N N . ILE A 1 82 ? -12.119 6.807 15.792 1.00 81.75 82 ILE A N 1
ATOM 616 C CA . ILE A 1 82 ? -12.579 7.373 14.517 1.00 81.75 82 ILE A CA 1
ATOM 617 C C . ILE A 1 82 ? -11.361 7.787 13.689 1.00 81.75 82 ILE A C 1
ATOM 619 O O . ILE A 1 82 ? -11.297 7.477 12.502 1.00 81.75 82 ILE A O 1
ATOM 623 N N . LEU A 1 83 ? -10.362 8.400 14.333 1.00 84.56 83 LEU A N 1
ATOM 624 C CA . LEU A 1 83 ? -9.100 8.747 13.684 1.00 84.56 83 LEU A CA 1
ATOM 625 C C . LEU A 1 83 ? -8.357 7.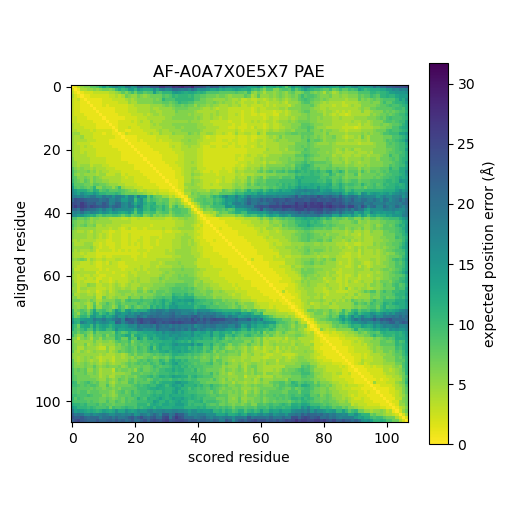503 13.174 1.00 84.56 83 LEU A C 1
ATOM 627 O O . LEU A 1 83 ? -7.897 7.503 12.038 1.00 84.56 83 LEU A O 1
ATOM 631 N N . GLU A 1 84 ? -8.294 6.422 13.963 1.00 84.25 84 GLU A N 1
ATOM 632 C CA . GLU A 1 84 ? -7.717 5.148 13.501 1.00 84.25 84 GLU A CA 1
ATOM 633 C C . GLU A 1 84 ? -8.394 4.658 12.215 1.00 84.25 84 GLU A C 1
ATOM 635 O O . GLU A 1 84 ? -7.715 4.305 11.259 1.00 84.25 84 GLU A O 1
ATOM 640 N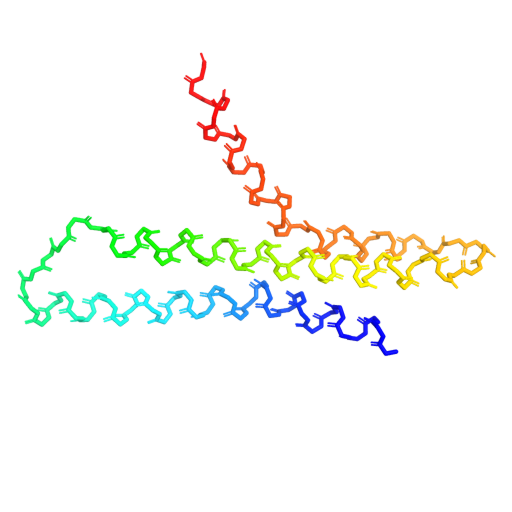 N . LEU A 1 85 ? -9.726 4.679 12.159 1.00 82.50 85 LEU A N 1
ATOM 641 C CA . LEU A 1 85 ? -10.488 4.292 10.969 1.00 82.50 85 LEU A CA 1
ATOM 642 C C . LEU A 1 85 ? -10.170 5.161 9.747 1.00 82.50 85 LEU A C 1
ATOM 644 O O . LEU A 1 85 ? -10.026 4.623 8.651 1.00 82.50 85 LEU A O 1
ATOM 648 N N . ALA A 1 86 ? -10.019 6.473 9.936 1.00 84.19 86 ALA A N 1
ATOM 649 C CA . ALA A 1 86 ? -9.633 7.384 8.861 1.00 84.19 86 ALA A CA 1
ATOM 650 C C . ALA A 1 86 ? -8.228 7.065 8.320 1.00 84.19 86 ALA A C 1
ATOM 652 O O . ALA A 1 86 ? -8.036 7.019 7.108 1.00 84.19 86 ALA A O 1
ATOM 653 N N . VAL A 1 87 ? -7.267 6.771 9.204 1.00 85.12 87 VAL A N 1
ATOM 654 C CA . VAL A 1 87 ? -5.900 6.381 8.815 1.00 85.12 87 VAL A CA 1
ATOM 655 C C . VAL A 1 87 ? -5.894 5.048 8.062 1.00 85.12 87 VAL A C 1
ATOM 657 O O . VAL A 1 87 ? -5.217 4.916 7.049 1.00 85.12 87 VAL A O 1
ATOM 660 N N . LEU A 1 88 ? -6.681 4.062 8.500 1.00 84.38 88 LEU A N 1
ATOM 661 C CA . LEU A 1 88 ? -6.777 2.765 7.818 1.00 84.38 88 L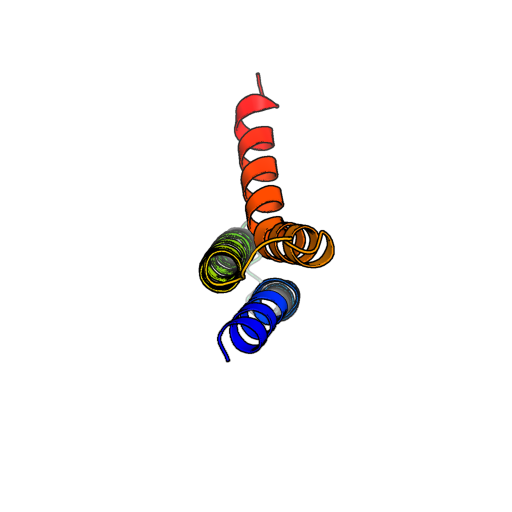EU A CA 1
ATOM 662 C C . LEU A 1 88 ? -7.355 2.889 6.400 1.00 84.38 88 LEU A C 1
ATOM 664 O O . LEU A 1 88 ? -6.936 2.148 5.509 1.00 84.38 88 LEU A O 1
ATOM 668 N N . ALA A 1 89 ? -8.292 3.819 6.197 1.00 84.00 89 ALA A N 1
ATOM 669 C CA . ALA A 1 89 ? -8.977 4.052 4.927 1.00 84.00 89 ALA A CA 1
ATOM 670 C C . ALA A 1 89 ? -8.239 5.020 3.991 1.00 84.00 89 ALA A C 1
ATOM 672 O O . ALA A 1 89 ? -8.635 5.190 2.840 1.00 84.00 89 ALA A O 1
ATOM 673 N N . PHE A 1 90 ? -7.176 5.676 4.449 1.00 83.31 90 PHE A N 1
ATOM 674 C CA . PHE A 1 90 ? -6.515 6.715 3.667 1.00 83.31 90 PHE A CA 1
ATOM 675 C C . PHE A 1 90 ? -5.882 6.223 2.350 1.00 83.31 90 PHE A C 1
ATOM 677 O O . PHE A 1 90 ? -6.055 6.926 1.361 1.00 83.31 90 PHE A O 1
ATOM 684 N N . PRO A 1 91 ? -5.229 5.046 2.240 1.00 79.62 91 PRO A N 1
ATOM 685 C CA . PRO A 1 91 ? -4.722 4.559 0.949 1.00 79.62 91 PRO A CA 1
ATOM 686 C C . PRO A 1 91 ? -5.837 4.342 -0.078 1.00 79.62 91 PRO A C 1
ATOM 688 O O . PRO A 1 91 ? -5.677 4.662 -1.253 1.00 79.62 91 PRO A O 1
ATOM 691 N N . LEU A 1 92 ? -6.993 3.855 0.379 1.00 80.69 92 LEU A N 1
ATOM 692 C CA . LEU A 1 92 ? -8.218 3.775 -0.416 1.00 80.69 92 LEU A CA 1
ATOM 693 C C . LEU A 1 92 ? -8.693 5.152 -0.880 1.00 80.69 92 LEU A C 1
ATOM 695 O O . LEU A 1 92 ? -8.973 5.332 -2.062 1.00 80.69 92 LEU A O 1
ATOM 699 N N . LEU A 1 93 ? -8.773 6.117 0.041 1.00 81.88 93 LEU A N 1
ATOM 700 C CA . LEU A 1 93 ? -9.201 7.482 -0.266 1.00 81.88 93 LEU A CA 1
ATOM 701 C C . LEU A 1 93 ? -8.249 8.142 -1.265 1.00 81.88 93 LEU A C 1
ATOM 703 O O . LEU A 1 93 ? -8.708 8.650 -2.282 1.00 81.88 93 LEU A O 1
ATOM 707 N N . ALA A 1 94 ? -6.940 8.059 -1.029 1.00 81.31 94 ALA A N 1
ATOM 708 C CA . ALA A 1 94 ? -5.910 8.580 -1.919 1.00 81.31 94 ALA A CA 1
ATOM 709 C C . ALA A 1 94 ? -5.983 7.928 -3.308 1.00 81.31 94 ALA A C 1
ATOM 711 O O . ALA A 1 94 ? -6.001 8.636 -4.311 1.00 81.31 94 ALA A O 1
ATOM 712 N N . GLY A 1 95 ? -6.113 6.598 -3.377 1.00 78.75 95 GLY A N 1
ATOM 713 C CA . GLY A 1 95 ? -6.285 5.884 -4.643 1.00 78.75 95 GLY A CA 1
ATOM 714 C C . GLY A 1 95 ? -7.545 6.320 -5.397 1.00 78.75 95 GLY A C 1
ATOM 715 O O . GLY A 1 95 ? -7.477 6.636 -6.582 1.00 78.75 95 GLY A O 1
ATOM 716 N N . SER A 1 96 ? -8.685 6.413 -4.706 1.00 79.69 96 SER A N 1
ATOM 717 C CA . SER A 1 96 ? -9.945 6.864 -5.311 1.00 79.69 96 SER A CA 1
ATOM 718 C C . SER A 1 96 ? -9.902 8.325 -5.765 1.00 79.69 96 SER A C 1
ATOM 720 O O . SER A 1 96 ? -10.427 8.643 -6.828 1.00 79.69 96 SER A O 1
ATOM 722 N N . ALA A 1 97 ? -9.234 9.198 -5.006 1.00 82.81 97 ALA A N 1
ATOM 723 C CA . ALA A 1 97 ? -9.068 10.604 -5.343 1.00 82.81 97 ALA A CA 1
ATOM 724 C C . ALA A 1 97 ? -8.175 10.772 -6.576 1.00 82.81 97 ALA A C 1
ATOM 726 O O . ALA A 1 97 ? -8.525 11.537 -7.467 1.00 82.81 97 ALA A O 1
ATOM 727 N N . CYS A 1 98 ? -7.078 10.015 -6.678 1.00 79.12 98 CYS A N 1
ATOM 728 C CA . CYS A 1 98 ? -6.245 9.996 -7.880 1.00 79.12 98 CYS A CA 1
ATOM 729 C C . CYS A 1 98 ? -7.047 9.570 -9.115 1.00 79.12 98 CYS A C 1
ATOM 731 O O . CYS A 1 98 ? -6.995 10.248 -10.136 1.00 79.12 98 CYS A O 1
ATOM 733 N N . VAL A 1 99 ? -7.837 8.493 -9.015 1.00 78.44 99 VAL A N 1
ATOM 734 C CA . VAL A 1 99 ? -8.703 8.050 -10.120 1.00 78.44 99 VAL A CA 1
ATOM 735 C C . VAL A 1 99 ? -9.720 9.136 -10.475 1.00 78.44 99 VAL A C 1
ATOM 737 O O . VAL A 1 99 ? -9.840 9.501 -11.640 1.00 78.44 99 VAL A O 1
ATOM 740 N N . ALA A 1 100 ? -10.410 9.705 -9.485 1.00 80.94 100 ALA A N 1
ATOM 741 C CA . ALA A 1 100 ? -11.374 10.778 -9.706 1.00 80.94 100 ALA A CA 1
ATOM 742 C C . ALA A 1 100 ? -10.733 11.996 -10.393 1.00 80.94 100 ALA A C 1
ATOM 744 O O . ALA A 1 100 ? -11.302 12.516 -11.345 1.00 80.94 100 ALA A O 1
ATOM 745 N N . LEU A 1 101 ? -9.534 12.413 -9.979 1.00 82.25 101 LEU A N 1
ATOM 746 C CA . LEU A 1 101 ? -8.795 13.501 -10.625 1.00 82.25 101 LEU A CA 1
ATOM 747 C C . LEU A 1 101 ? -8.430 13.169 -12.076 1.00 82.25 101 LEU A C 1
ATOM 749 O O . LEU A 1 101 ? -8.553 14.032 -12.938 1.00 82.25 101 LEU A O 1
ATOM 753 N N . CYS A 1 102 ? -8.046 11.928 -12.380 1.00 78.00 102 CYS A N 1
ATOM 754 C CA . CYS A 1 102 ? -7.786 11.517 -13.761 1.00 78.00 102 CYS A CA 1
ATO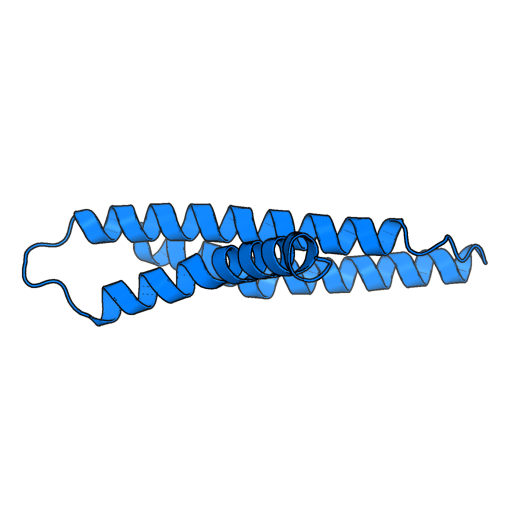M 755 C C . CYS A 1 102 ? -9.047 11.548 -14.641 1.00 78.00 102 CYS A C 1
ATOM 757 O O . CYS A 1 102 ? -8.945 11.859 -15.825 1.00 78.00 102 CYS A O 1
ATOM 759 N N . PHE A 1 103 ? -10.226 11.242 -14.093 1.00 76.81 103 PHE A N 1
ATOM 760 C CA . PHE A 1 103 ? -11.479 11.246 -14.858 1.00 76.81 103 PHE A CA 1
ATOM 761 C C . PHE A 1 103 ? -12.136 12.631 -14.951 1.00 76.81 103 PHE A C 1
ATOM 763 O O . PHE A 1 103 ? -12.646 12.983 -16.009 1.00 76.81 103 PHE A O 1
ATOM 770 N N . PHE A 1 104 ? -12.120 13.420 -13.874 1.00 76.81 104 PHE A N 1
ATOM 771 C CA . PHE A 1 104 ? -12.812 14.714 -13.792 1.00 76.81 104 PHE A CA 1
ATOM 772 C C . PHE A 1 104 ? -11.904 15.928 -14.006 1.00 76.81 104 PHE A C 1
ATOM 774 O O . PHE A 1 104 ? -12.404 16.999 -14.316 1.00 76.81 104 PHE A O 1
ATOM 781 N N . GLY A 1 105 ? -10.585 15.788 -13.855 1.00 60.25 105 GLY A N 1
ATOM 782 C CA . GLY A 1 105 ? -9.623 16.866 -14.111 1.00 60.25 105 GLY A CA 1
ATOM 783 C C . GLY A 1 105 ? -9.290 17.076 -15.592 1.00 60.25 105 GLY A C 1
ATOM 784 O O . GLY A 1 105 ? -8.544 17.993 -15.911 1.00 60.25 105 GLY A O 1
ATOM 785 N N . ASN A 1 106 ? -9.820 16.229 -16.481 1.00 55.22 106 ASN A N 1
ATOM 786 C CA . ASN A 1 106 ? -9.694 16.344 -17.938 1.00 55.22 106 ASN A CA 1
ATOM 787 C C . ASN A 1 106 ? -10.979 16.875 -18.615 1.00 55.22 106 ASN A C 1
ATOM 789 O O . ASN A 1 106 ? -11.086 16.797 -19.839 1.00 55.22 106 ASN A O 1
ATOM 793 N N . ALA A 1 107 ? -11.955 17.357 -17.834 1.00 47.81 107 ALA A N 1
ATOM 794 C CA . ALA A 1 107 ? -13.159 18.039 -18.320 1.00 47.81 107 ALA A CA 1
ATOM 795 C C . ALA A 1 107 ? -12.969 19.560 -18.268 1.00 47.81 107 ALA A C 1
ATOM 797 O O . ALA A 1 107 ? -13.469 20.235 -19.194 1.00 47.81 107 ALA A O 1
#

Radius of gyration: 17.91 Å; Cα contacts (8 Å, |Δi|>4): 79; chains: 1; bounding box: 42×28×49 Å

pLDDT: mean 82.39, std 7.8, range [47.81, 93.94]

Solvent-accessible surface area (backbone atoms only — not comparable to full-atom values): 5662 Å² total; per-residue (Å²): 112,55,59,62,52,18,49,53,37,28,50,38,24,69,48,48,33,55,52,52,40,51,53,50,47,52,53,50,55,51,52,29,63,75,64,75,48,80,65,81,57,59,64,60,50,48,46,53,53,52,34,50,53,52,17,26,52,32,8,46,54,14,26,53,36,37,48,59,56,54,74,74,55,69,86,80,77,61,68,68,60,55,52,52,44,53,62,30,35,38,53,35,50,53,52,51,48,55,52,47,46,66,67,60,71,76,112

Mean predicted aligned error: 7.33 Å

Sequence (107 aa):
MKRKLSWVIAVLAYIGVPILAWLALQRDAEAQRVAHAFGCGNVAMGIMIFSFILSGALSLVASVLGFASFRGLPSPRPQLRILELAVLAFPLLAGSACVALCFFGNA

Foldseek 3Di:
DLLVVLVVLLCCLVPVLVVVLVVQVVVVVVVCVVVVNPDPCPVNVVSVVVSLVSSLVSLVVSLVSLVVVQVPDDPPRDPVSVVVSCSSNVSNVVSVVVVCCVVVVVD

Nearest PDB structures (foldseek):
  5och-assembly4_G  TM=2.644E-01  e=8.055E+00  Homo sapiens

Secondary structure (DSSP, 8-state):
-HHHHHHHHHHIIIIIHHHHHHHHHHHHHHHHHHHT----SHHHHHHHHHHHHHHHHHHHHHHHHHHHHHHTPPSSPPHHHHHHHHHHHHHHHHHHHHHHHHHHTT-